Protein AF-A0AA42FLI5-F1 (afdb_monomer)

Radius of gyration: 19.05 Å; Cα contacts (8 Å, |Δi|>4): 86; chains: 1; bounding box: 56×33×41 Å

Solvent-accessible surface area (backbone atoms only — not comparable to full-atom values): 6835 Å² total; per-residue (Å²): 137,48,53,48,72,76,53,35,51,71,54,47,53,55,48,47,60,59,45,50,66,60,40,71,71,46,92,43,70,26,54,35,48,24,36,51,48,36,52,51,32,32,72,69,59,71,41,61,96,83,58,51,70,74,59,49,50,53,50,36,53,52,48,46,52,54,48,24,68,75,42,85,70,56,44,89,60,53,68,70,58,35,38,50,40,18,54,54,35,49,55,51,49,48,66,65,50,49,62,71,62,59,57,52,52,51,53,51,52,51,51,50,51,53,49,52,53,47,58,71,78,75,106

Organism: NCBI:txid3037798

Foldseek 3Di:
DALCVVLPVVLLVVLVVVVLVVLVPDDFQLLSQLLVQLSVCRNVRVDDLPDDLVSLLVSQLVSVVVVCVVVVNDRPDDSVVSSVSSVVNSVVSCVRRPDPVVVVVVVVVVVVVVVVVCVVPPD

pLDDT: mean 88.79, std 9.71, range [52.56, 97.31]

Structure (mmCIF, N/CA/C/O backbone):
data_AF-A0AA42FLI5-F1
#
_entry.id   AF-A0AA42FLI5-F1
#
loop_
_atom_site.group_PDB
_atom_site.id
_atom_site.type_symbol
_atom_site.label_atom_id
_atom_site.label_alt_id
_atom_site.label_comp_id
_atom_site.label_asym_id
_atom_site.label_entity_id
_atom_site.label_seq_id
_atom_site.pdbx_PDB_ins_code
_atom_site.Cartn_x
_atom_site.Cartn_y
_atom_site.Cartn_z
_atom_site.occupancy
_atom_site.B_iso_or_equiv
_atom_site.au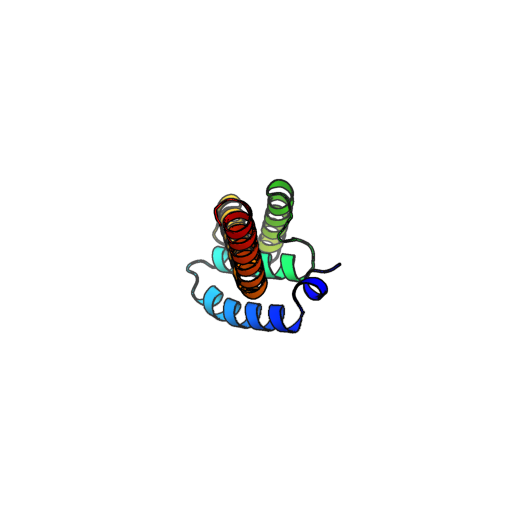th_seq_id
_atom_site.auth_comp_id
_atom_site.auth_asym_id
_atom_site.auth_atom_id
_atom_site.pdbx_PDB_model_num
ATOM 1 N N . MET A 1 1 ? -10.829 15.082 6.943 1.00 69.69 1 MET A N 1
ATOM 2 C CA . MET A 1 1 ? -10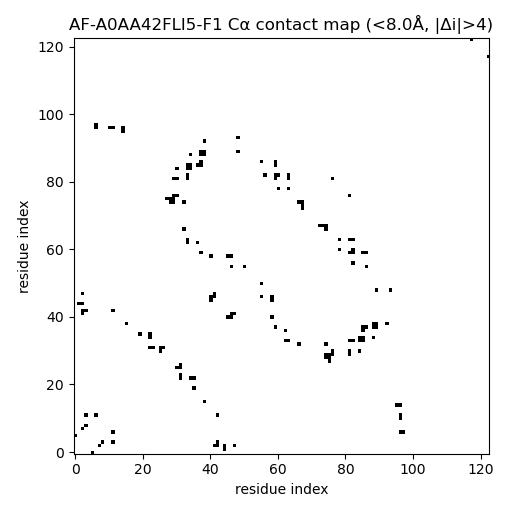.235 14.185 7.949 1.00 69.69 1 MET A CA 1
ATOM 3 C C . MET A 1 1 ? -9.182 13.365 7.261 1.00 69.69 1 MET A C 1
ATOM 5 O O . MET A 1 1 ? -9.504 12.627 6.327 1.00 69.69 1 MET A O 1
ATOM 9 N N . ASN A 1 2 ? -7.959 13.550 7.722 1.00 87.38 2 ASN A N 1
ATOM 10 C CA . ASN A 1 2 ? -6.765 12.947 7.163 1.00 87.38 2 ASN A CA 1
ATOM 11 C C . ASN A 1 2 ? -6.624 11.514 7.691 1.00 87.38 2 ASN A C 1
ATOM 13 O O . ASN A 1 2 ? -7.117 11.172 8.768 1.00 87.38 2 ASN A O 1
ATOM 17 N N . ASN A 1 3 ? -5.946 10.654 6.946 1.00 86.94 3 ASN A N 1
ATOM 18 C CA . ASN A 1 3 ? -5.681 9.269 7.311 1.00 86.94 3 ASN A CA 1
ATOM 19 C C . ASN A 1 3 ? -4.957 9.184 8.663 1.00 86.94 3 ASN A C 1
ATOM 21 O O . ASN A 1 3 ? -5.280 8.331 9.493 1.00 86.94 3 ASN A O 1
ATOM 25 N N . THR A 1 4 ? -4.034 10.108 8.932 1.00 87.75 4 THR A N 1
ATOM 26 C CA . THR A 1 4 ? -3.328 10.204 10.219 1.00 87.75 4 THR A CA 1
ATOM 27 C C . THR A 1 4 ? -4.243 10.535 11.396 1.00 87.75 4 THR A C 1
ATOM 29 O O . THR A 1 4 ? -4.019 10.024 12.495 1.00 87.75 4 THR A O 1
ATOM 32 N N . GLU A 1 5 ? -5.309 11.303 11.170 1.00 86.25 5 GLU A N 1
ATOM 33 C CA . GLU A 1 5 ? -6.334 11.611 12.173 1.00 86.25 5 GLU A CA 1
ATOM 34 C C . GLU A 1 5 ? -7.280 10.422 12.388 1.00 86.25 5 GLU A C 1
ATOM 36 O O . GLU A 1 5 ? -7.606 10.088 13.524 1.00 86.25 5 GLU A O 1
ATOM 41 N N . ILE A 1 6 ? -7.693 9.750 11.306 1.00 86.62 6 ILE A N 1
ATOM 42 C CA . ILE A 1 6 ? -8.643 8.625 11.351 1.00 86.62 6 ILE A CA 1
ATOM 43 C C . ILE A 1 6 ? -8.025 7.402 12.038 1.00 86.62 6 ILE A C 1
ATOM 45 O O . ILE A 1 6 ? -8.656 6.765 12.883 1.00 86.62 6 ILE A O 1
ATOM 49 N N . TYR A 1 7 ? -6.797 7.043 11.659 1.00 87.00 7 TYR A N 1
ATOM 50 C CA . TYR A 1 7 ? -6.168 5.789 12.087 1.00 87.00 7 TYR A CA 1
ATOM 51 C C . TYR A 1 7 ? -5.122 5.970 13.196 1.00 87.00 7 TYR A C 1
ATOM 53 O O . TYR A 1 7 ? -4.714 4.979 13.813 1.00 87.00 7 TYR A O 1
ATOM 61 N N . GLY A 1 8 ? -4.725 7.214 13.475 1.00 89.44 8 GLY A N 1
ATOM 62 C CA . GLY A 1 8 ? -3.731 7.588 14.475 1.00 89.44 8 GLY A CA 1
ATOM 63 C C . GLY A 1 8 ? -2.302 7.552 13.930 1.00 89.44 8 GLY A C 1
ATOM 64 O O . GLY A 1 8 ? -1.790 6.495 13.552 1.00 89.44 8 GLY A O 1
ATOM 65 N N . ILE A 1 9 ? -1.625 8.702 13.957 1.00 90.88 9 ILE A N 1
ATOM 66 C CA . ILE A 1 9 ? -0.263 8.881 13.429 1.00 90.88 9 ILE A CA 1
ATOM 67 C C . ILE A 1 9 ? 0.757 7.889 14.013 1.00 90.88 9 ILE A C 1
ATOM 69 O O . ILE A 1 9 ? 1.521 7.279 13.268 1.00 90.88 9 ILE A O 1
ATOM 73 N N . GLU A 1 10 ? 0.732 7.639 15.325 1.00 90.69 10 GLU A N 1
ATOM 74 C CA . GLU A 1 10 ? 1.647 6.685 15.970 1.00 90.69 10 GLU A CA 1
ATOM 75 C C . GLU A 1 10 ? 1.458 5.260 15.442 1.00 90.69 10 GLU A C 1
ATOM 77 O O . GLU A 1 10 ? 2.423 4.518 15.234 1.00 90.69 10 GLU A O 1
ATOM 82 N N . LYS A 1 11 ? 0.202 4.875 15.193 1.00 90.50 11 LYS A N 1
ATOM 83 C CA . LYS A 1 11 ? -0.138 3.556 14.668 1.00 90.50 11 LYS A CA 1
ATOM 84 C C . LYS A 1 11 ? 0.354 3.401 13.236 1.00 90.50 11 LYS A C 1
ATOM 86 O O . LYS A 1 11 ? 0.941 2.366 12.918 1.00 90.50 11 LYS A O 1
ATOM 91 N N . ILE A 1 12 ? 0.126 4.413 12.400 1.00 92.88 12 ILE A N 1
ATOM 92 C CA . ILE A 1 12 ? 0.595 4.435 11.012 1.00 92.88 12 ILE A CA 1
ATOM 93 C C . ILE A 1 12 ? 2.120 4.344 10.979 1.00 92.88 12 ILE A C 1
ATOM 95 O O . ILE A 1 12 ? 2.648 3.438 10.342 1.00 92.88 12 ILE A O 1
ATOM 99 N N . ASN A 1 13 ? 2.825 5.181 11.744 1.00 92.81 13 ASN A N 1
ATOM 100 C CA . ASN A 1 13 ? 4.289 5.179 11.787 1.00 92.81 13 ASN A CA 1
ATOM 101 C C . ASN A 1 13 ? 4.853 3.828 12.243 1.00 92.81 13 ASN A C 1
ATOM 103 O O . ASN A 1 13 ? 5.789 3.301 11.641 1.00 92.81 13 ASN A O 1
ATOM 107 N N . LYS A 1 14 ? 4.260 3.218 13.277 1.00 93.50 14 LYS A N 1
ATOM 108 C CA . LYS A 1 14 ? 4.660 1.882 13.736 1.00 93.50 14 LYS A CA 1
ATOM 109 C C . LYS A 1 14 ? 4.422 0.816 12.665 1.00 93.50 14 LYS A C 1
ATOM 111 O O . LYS A 1 14 ? 5.285 -0.036 12.459 1.00 93.50 14 LYS A O 1
ATOM 116 N N . ALA A 1 15 ? 3.260 0.841 12.011 1.00 93.44 15 ALA A N 1
ATOM 117 C CA . ALA A 1 15 ? 2.910 -0.112 10.963 1.00 93.44 15 ALA A CA 1
ATOM 118 C C . ALA A 1 15 ? 3.831 0.019 9.746 1.00 93.44 15 ALA A C 1
ATOM 120 O O . ALA A 1 15 ? 4.309 -1.000 9.246 1.00 93.44 15 ALA A O 1
ATOM 121 N N . TYR A 1 16 ? 4.111 1.254 9.328 1.00 95.12 16 TYR A N 1
ATOM 122 C CA . TYR A 1 16 ? 4.972 1.543 8.193 1.00 95.12 16 TYR A CA 1
ATOM 123 C C . TYR A 1 16 ? 6.418 1.133 8.467 1.00 95.12 16 TYR A C 1
ATOM 125 O O . TYR A 1 16 ? 7.002 0.412 7.669 1.00 95.12 16 TYR A O 1
ATOM 133 N N . ARG A 1 17 ? 6.970 1.458 9.646 1.00 93.88 17 ARG A N 1
ATOM 134 C CA . ARG A 1 17 ? 8.334 1.048 10.024 1.00 93.88 17 ARG A CA 1
ATOM 135 C C . ARG A 1 17 ? 8.530 -0.468 9.986 1.00 93.88 17 ARG A C 1
ATOM 137 O O . ARG A 1 17 ? 9.560 -0.938 9.521 1.00 93.88 17 ARG A O 1
ATOM 144 N N . LEU A 1 18 ? 7.553 -1.230 10.480 1.00 92.88 18 LEU A N 1
ATOM 145 C CA . LEU A 1 18 ? 7.591 -2.694 10.394 1.00 92.88 18 LEU A CA 1
ATOM 146 C C . LEU A 1 18 ? 7.494 -3.165 8.943 1.00 92.88 18 LEU A C 1
ATOM 148 O O . LEU A 1 18 ? 8.167 -4.111 8.555 1.00 92.88 18 LEU A O 1
ATOM 152 N N . ARG A 1 19 ? 6.654 -2.505 8.141 1.00 93.88 19 ARG A N 1
ATOM 153 C CA . ARG A 1 19 ? 6.448 -2.881 6.747 1.00 93.88 19 ARG A CA 1
ATOM 154 C C . ARG A 1 19 ? 7.659 -2.563 5.869 1.00 93.88 19 ARG A C 1
ATOM 156 O O . ARG A 1 19 ? 7.939 -3.353 4.982 1.00 93.88 19 ARG A O 1
ATOM 163 N N . LEU A 1 20 ? 8.411 -1.498 6.144 1.00 94.06 20 LEU A N 1
ATOM 164 C CA . LEU A 1 20 ? 9.638 -1.162 5.412 1.00 94.06 20 LEU A CA 1
ATOM 165 C C . LEU A 1 20 ? 10.654 -2.312 5.417 1.00 94.06 20 LEU A C 1
ATOM 167 O O . LEU A 1 20 ? 11.153 -2.673 4.359 1.00 94.06 20 LEU A O 1
ATOM 171 N N . GLN A 1 21 ? 10.864 -2.963 6.565 1.00 92.38 21 GLN A N 1
ATOM 172 C CA . GLN A 1 21 ? 11.758 -4.128 6.674 1.00 92.38 21 GLN A CA 1
ATOM 173 C C . GLN A 1 21 ? 11.300 -5.312 5.808 1.00 92.38 21 GLN A C 1
ATOM 175 O O . GLN A 1 21 ? 12.111 -6.067 5.286 1.00 92.38 21 GLN A O 1
ATOM 180 N N . GLU A 1 22 ? 9.987 -5.490 5.656 1.00 93.38 22 GLU A N 1
ATOM 181 C CA . GLU A 1 22 ? 9.422 -6.542 4.807 1.00 93.38 22 GLU A CA 1
ATOM 182 C C . GLU A 1 22 ? 9.426 -6.159 3.324 1.00 93.38 22 GLU A C 1
ATOM 184 O O . GLU A 1 22 ? 9.438 -7.036 2.471 1.00 93.38 22 GLU A O 1
ATOM 189 N N . ILE A 1 23 ? 9.373 -4.865 3.002 1.00 94.00 23 ILE A N 1
ATOM 190 C CA . ILE A 1 23 ? 9.495 -4.388 1.624 1.00 94.00 23 ILE A CA 1
ATOM 191 C C . ILE A 1 23 ? 10.938 -4.568 1.147 1.00 94.00 23 ILE A C 1
ATOM 193 O O . ILE A 1 23 ? 11.151 -4.961 0.008 1.00 94.00 23 ILE A O 1
ATOM 197 N N . GLU A 1 24 ? 11.940 -4.351 2.000 1.00 91.12 24 GLU A N 1
ATOM 198 C CA . GLU A 1 24 ? 13.352 -4.554 1.639 1.00 91.12 24 GLU A CA 1
ATOM 199 C C . GLU A 1 24 ? 13.648 -5.968 1.108 1.00 91.12 24 GLU A C 1
ATOM 201 O O . GLU A 1 24 ? 14.522 -6.124 0.256 1.00 91.12 24 GLU A O 1
ATOM 206 N N . SER A 1 25 ? 12.889 -6.984 1.538 1.00 90.31 25 SER A N 1
ATOM 207 C CA . SER A 1 25 ? 13.039 -8.366 1.066 1.00 90.31 25 SER A CA 1
ATOM 208 C C . SER A 1 25 ? 12.287 -8.697 -0.232 1.00 90.31 25 SER A C 1
ATOM 210 O O . SER A 1 25 ? 12.429 -9.815 -0.731 1.00 90.31 25 SER A O 1
ATOM 212 N N . CYS A 1 26 ? 11.522 -7.762 -0.809 1.00 91.44 26 CYS A N 1
ATOM 213 C CA . CYS A 1 26 ? 10.861 -7.946 -2.106 1.00 91.44 26 CYS A CA 1
ATOM 214 C C . CYS A 1 26 ? 11.873 -8.127 -3.249 1.00 91.44 26 CYS A C 1
ATOM 216 O O . CYS A 1 26 ? 12.993 -7.608 -3.204 1.00 91.44 26 CYS A O 1
ATOM 218 N N . HIS A 1 27 ? 11.457 -8.848 -4.294 1.00 84.06 27 HIS A N 1
ATOM 219 C CA . HIS A 1 27 ? 12.362 -9.366 -5.320 1.00 84.06 27 HIS A CA 1
ATOM 220 C C . HIS A 1 27 ? 12.913 -8.284 -6.252 1.00 84.06 27 HIS A C 1
ATOM 222 O O . HIS A 1 27 ? 14.109 -8.290 -6.547 1.00 84.06 27 HIS A O 1
ATOM 228 N N . THR A 1 28 ? 12.072 -7.352 -6.708 1.00 90.44 28 THR A N 1
ATOM 229 C CA . THR A 1 28 ? 12.468 -6.324 -7.684 1.00 90.44 28 THR A CA 1
ATOM 230 C C . THR A 1 28 ? 12.483 -4.925 -7.071 1.00 90.44 28 THR A C 1
ATOM 232 O O . THR A 1 28 ? 11.753 -4.623 -6.125 1.00 90.44 28 THR A O 1
ATOM 235 N N . SER A 1 29 ? 13.329 -4.041 -7.610 1.00 90.75 29 SER A N 1
ATOM 236 C CA . SER A 1 29 ? 13.347 -2.615 -7.250 1.00 90.75 29 SER A CA 1
ATOM 237 C C . SER A 1 29 ? 11.994 -1.953 -7.510 1.00 90.75 29 SER A C 1
ATOM 239 O O . SER A 1 29 ? 11.508 -1.221 -6.651 1.00 90.75 29 SER A O 1
ATOM 241 N N . GLY A 1 30 ? 11.363 -2.267 -8.641 1.00 93.19 30 GLY A N 1
ATOM 242 C CA . GLY A 1 30 ? 10.036 -1.775 -8.996 1.00 93.19 30 GLY A CA 1
ATOM 243 C C . GLY A 1 30 ? 8.948 -2.216 -8.021 1.00 93.19 30 GLY A C 1
ATOM 244 O O . GLY A 1 30 ? 8.137 -1.392 -7.599 1.00 93.19 30 GLY A O 1
ATOM 245 N N . GLU A 1 31 ? 8.960 -3.481 -7.583 1.00 95.44 31 GLU A N 1
ATOM 246 C CA . GLU A 1 31 ? 8.036 -3.951 -6.544 1.00 95.44 31 GLU A CA 1
ATOM 247 C C . GLU A 1 31 ? 8.245 -3.152 -5.252 1.00 95.44 31 GLU A C 1
ATOM 249 O O . GLU A 1 31 ? 7.288 -2.623 -4.688 1.00 95.44 31 GLU A O 1
ATOM 254 N N . ARG A 1 32 ? 9.494 -2.983 -4.804 1.00 95.38 32 ARG A N 1
ATOM 255 C CA . ARG A 1 32 ? 9.788 -2.181 -3.606 1.00 95.38 32 ARG A CA 1
ATOM 256 C C . ARG A 1 32 ? 9.267 -0.755 -3.729 1.00 95.38 32 ARG A C 1
ATOM 258 O O . ARG A 1 32 ? 8.620 -0.258 -2.808 1.00 95.38 32 ARG A O 1
ATOM 265 N N . MET A 1 33 ? 9.508 -0.129 -4.876 1.00 95.44 33 MET A N 1
ATOM 266 C CA . MET A 1 33 ? 9.095 1.242 -5.147 1.00 95.44 33 MET A CA 1
ATOM 267 C C . MET A 1 33 ? 7.573 1.388 -5.131 1.00 95.44 33 MET A C 1
ATOM 269 O O . MET A 1 33 ? 7.054 2.248 -4.425 1.00 95.44 33 MET A O 1
ATOM 273 N N . SER A 1 34 ? 6.847 0.511 -5.827 1.00 96.56 34 SER A N 1
ATOM 274 C CA . SER A 1 34 ? 5.378 0.536 -5.861 1.00 96.56 34 SER A CA 1
ATOM 275 C C . SER A 1 34 ? 4.754 0.437 -4.465 1.00 96.56 34 SER A C 1
ATOM 277 O O . SER A 1 34 ? 3.850 1.205 -4.124 1.00 96.56 34 SER A O 1
ATOM 279 N N . ARG A 1 35 ? 5.300 -0.433 -3.606 1.00 97.25 35 ARG A N 1
ATOM 280 C CA . ARG A 1 35 ? 4.848 -0.603 -2.222 1.00 97.25 35 ARG A CA 1
ATOM 281 C C . ARG A 1 35 ? 5.159 0.627 -1.366 1.00 97.25 35 ARG A C 1
ATOM 283 O O . ARG A 1 35 ? 4.303 1.080 -0.609 1.00 97.25 35 ARG A O 1
ATOM 290 N N . ILE A 1 36 ? 6.356 1.203 -1.495 1.00 96.31 36 ILE A N 1
ATOM 291 C CA . ILE A 1 36 ? 6.725 2.448 -0.798 1.00 96.31 36 ILE A CA 1
ATOM 292 C C . ILE A 1 36 ? 5.814 3.599 -1.237 1.00 96.31 36 ILE A C 1
ATOM 294 O O . ILE A 1 36 ? 5.301 4.339 -0.397 1.00 96.31 36 ILE A O 1
ATOM 298 N N . MET A 1 37 ? 5.549 3.720 -2.538 1.00 96.50 37 MET A N 1
ATOM 299 C CA . MET A 1 37 ? 4.674 4.757 -3.077 1.00 96.50 37 MET A CA 1
ATOM 300 C C . MET A 1 37 ? 3.230 4.616 -2.596 1.00 96.50 37 MET A C 1
ATOM 302 O O . MET A 1 37 ? 2.598 5.634 -2.321 1.00 96.50 37 MET A O 1
ATOM 306 N N . ALA A 1 38 ? 2.722 3.395 -2.407 1.00 97.31 38 ALA A N 1
ATOM 307 C CA . ALA A 1 38 ? 1.408 3.177 -1.802 1.00 97.31 38 ALA A CA 1
ATOM 308 C C . ALA A 1 38 ? 1.339 3.702 -0.359 1.00 97.31 38 ALA A C 1
ATOM 310 O O . ALA A 1 38 ? 0.380 4.383 0.013 1.00 97.31 38 ALA A O 1
ATOM 311 N N . TRP A 1 39 ? 2.377 3.457 0.449 1.00 97.00 39 TRP A N 1
ATOM 312 C CA . TRP A 1 39 ? 2.466 4.012 1.804 1.00 97.00 39 TRP A CA 1
ATOM 313 C C . TRP A 1 39 ? 2.584 5.533 1.806 1.00 97.00 39 TRP A C 1
ATOM 315 O O . TRP A 1 39 ? 1.882 6.188 2.576 1.00 97.00 39 TRP A O 1
ATOM 325 N N . ASN A 1 40 ? 3.414 6.101 0.933 1.00 95.62 40 ASN A N 1
ATOM 326 C CA . ASN A 1 40 ? 3.558 7.550 0.809 1.00 95.62 40 ASN A CA 1
ATOM 327 C C . ASN A 1 40 ? 2.239 8.206 0.383 1.00 95.62 40 ASN A C 1
ATOM 329 O O . ASN A 1 40 ? 1.829 9.197 0.980 1.00 95.62 40 ASN A O 1
ATOM 333 N N . ALA A 1 41 ? 1.540 7.630 -0.598 1.00 96.06 41 ALA A N 1
ATOM 334 C CA . ALA A 1 41 ? 0.242 8.122 -1.047 1.00 96.06 41 ALA A CA 1
ATOM 335 C C . ALA A 1 41 ? -0.807 8.068 0.075 1.00 96.06 41 ALA 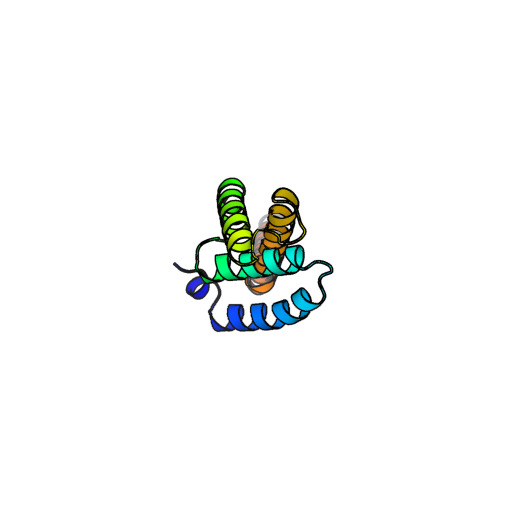A C 1
ATOM 337 O O . ALA A 1 41 ? -1.575 9.011 0.247 1.00 96.06 41 ALA A O 1
ATOM 338 N N . PHE A 1 42 ? -0.814 7.006 0.884 1.00 95.94 42 PHE A N 1
ATOM 339 C CA . PHE A 1 42 ? -1.705 6.907 2.039 1.00 95.94 42 PHE A CA 1
ATOM 340 C C . PHE A 1 42 ? -1.354 7.914 3.148 1.00 95.94 42 PHE A C 1
ATOM 342 O O . PHE A 1 42 ? -2.244 8.568 3.687 1.00 95.94 42 PHE A O 1
ATOM 349 N N . ILE A 1 43 ? -0.074 8.069 3.495 1.00 94.06 43 ILE A N 1
ATOM 350 C CA . ILE A 1 43 ? 0.376 9.001 4.546 1.00 94.06 43 ILE A CA 1
ATOM 351 C C . ILE A 1 43 ? 0.108 10.458 4.151 1.00 94.06 43 ILE A C 1
ATOM 353 O O . ILE A 1 43 ? -0.269 11.255 5.005 1.00 94.06 43 ILE A O 1
ATOM 357 N N . ASN A 1 44 ? 0.253 10.779 2.865 1.00 94.75 44 ASN A N 1
ATOM 358 C CA . ASN A 1 44 ? 0.022 12.112 2.308 1.00 94.75 44 ASN A CA 1
ATOM 359 C C . ASN A 1 44 ? -1.442 12.359 1.905 1.00 94.75 44 ASN A C 1
ATOM 361 O O . ASN A 1 44 ? -1.712 13.288 1.148 1.00 94.75 44 ASN A O 1
ATOM 365 N N . ASP A 1 45 ? -2.377 11.519 2.360 1.00 93.62 45 ASP A N 1
ATOM 366 C CA . ASP A 1 45 ? -3.818 11.660 2.110 1.00 93.62 45 ASP A CA 1
ATOM 367 C C . ASP A 1 45 ? -4.227 11.645 0.620 1.00 93.62 45 ASP A C 1
ATOM 369 O O . ASP A 1 45 ? -5.320 12.081 0.266 1.00 93.62 45 ASP A O 1
ATOM 373 N N . GLN A 1 46 ? -3.372 11.115 -0.261 1.00 93.94 46 GLN A N 1
ATOM 374 C CA . GLN A 1 46 ? -3.632 10.993 -1.701 1.00 93.94 46 GLN A CA 1
ATOM 375 C C . GLN A 1 46 ? -4.484 9.765 -2.038 1.00 93.94 46 GLN A C 1
ATOM 377 O O . GLN A 1 46 ? -5.176 9.766 -3.051 1.00 93.94 46 GLN A O 1
ATOM 382 N N . VAL A 1 47 ? -4.424 8.725 -1.201 1.00 93.56 47 VAL A N 1
ATOM 383 C CA . VAL A 1 47 ? -5.289 7.540 -1.280 1.00 93.56 47 VAL A CA 1
ATOM 384 C C . VAL A 1 47 ? -5.958 7.313 0.066 1.00 93.56 47 VAL A C 1
ATOM 386 O O . VAL A 1 47 ? -5.301 7.300 1.112 1.00 93.56 47 VAL A O 1
ATOM 389 N N . ARG A 1 48 ? -7.265 7.071 0.039 1.00 90.69 48 ARG A N 1
ATOM 390 C CA . ARG A 1 48 ? -8.058 6.621 1.186 1.00 90.69 48 ARG A CA 1
ATOM 391 C C . ARG A 1 48 ? -8.438 5.156 1.001 1.00 90.69 48 ARG A C 1
ATOM 393 O O . ARG A 1 48 ? -8.483 4.633 -0.106 1.00 90.69 48 ARG A O 1
ATOM 400 N N . LEU A 1 49 ? -8.689 4.460 2.106 1.00 87.69 49 LEU A N 1
ATOM 401 C CA . LEU A 1 49 ? -8.994 3.021 2.069 1.00 87.69 49 LEU A CA 1
ATOM 402 C C . LEU A 1 49 ? -10.431 2.708 1.624 1.00 87.69 49 LEU A C 1
ATOM 404 O O . LEU A 1 49 ? -10.756 1.545 1.398 1.00 87.69 49 LEU A O 1
ATOM 408 N N . ASP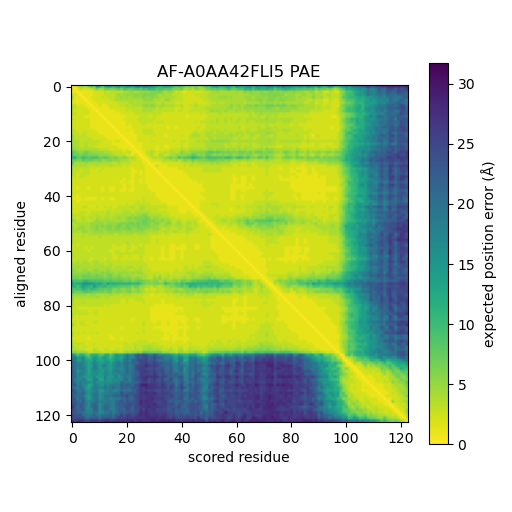 A 1 50 ? -11.280 3.729 1.547 1.00 85.50 50 ASP A N 1
ATOM 409 C CA . ASP A 1 50 ? -12.652 3.709 1.041 1.00 85.50 50 ASP A CA 1
ATOM 410 C C . ASP A 1 50 ? -12.775 4.313 -0.369 1.00 85.50 50 ASP A C 1
ATOM 412 O O . ASP A 1 50 ? -13.886 4.436 -0.889 1.00 85.50 50 ASP A O 1
ATOM 416 N N . ASP A 1 51 ? -11.650 4.668 -0.997 1.00 87.00 51 ASP A N 1
ATOM 417 C CA . ASP A 1 51 ? -11.626 5.170 -2.366 1.00 87.00 51 ASP A CA 1
ATOM 418 C C . ASP A 1 51 ? -12.065 4.098 -3.373 1.00 87.00 51 ASP A C 1
ATOM 420 O O . ASP A 1 51 ? -11.885 2.892 -3.191 1.00 87.00 51 ASP A O 1
ATOM 424 N N . THR A 1 52 ? -12.632 4.555 -4.489 1.00 89.75 52 THR A N 1
ATOM 425 C CA . THR A 1 52 ? -12.966 3.671 -5.608 1.00 89.75 52 THR A CA 1
ATOM 426 C C . THR A 1 52 ? -11.700 3.147 -6.278 1.00 89.75 52 THR A C 1
ATOM 428 O O . THR A 1 52 ? -10.737 3.894 -6.444 1.00 89.75 52 THR A O 1
ATOM 431 N N . ASN A 1 53 ? -11.746 1.924 -6.813 1.00 89.06 53 ASN A N 1
ATOM 432 C CA . ASN A 1 53 ? -10.630 1.385 -7.596 1.00 89.06 53 ASN A CA 1
ATOM 433 C C . ASN A 1 53 ? -10.202 2.349 -8.716 1.00 89.06 53 ASN A C 1
ATOM 435 O O . ASN A 1 53 ? -9.017 2.546 -8.928 1.00 89.06 53 ASN A O 1
ATOM 439 N N . SER A 1 54 ? -11.145 3.029 -9.377 1.00 91.88 54 SER A N 1
ATOM 440 C CA . SER A 1 54 ? -10.824 3.998 -10.431 1.00 91.88 54 SER A CA 1
ATOM 441 C C . SER A 1 54 ? -10.054 5.234 -9.958 1.00 91.88 54 SER A C 1
ATOM 443 O O . SER A 1 54 ? -9.309 5.812 -10.744 1.00 91.88 54 SER A O 1
ATOM 445 N N . SER A 1 55 ? -10.243 5.695 -8.716 1.00 91.44 55 SER A N 1
ATOM 446 C CA . SER A 1 55 ? -9.451 6.817 -8.194 1.00 91.44 55 SER A CA 1
ATOM 447 C C . SER A 1 55 ? -8.083 6.340 -7.728 1.00 91.44 55 SER A C 1
ATOM 449 O O . SER A 1 55 ? -7.088 6.981 -8.049 1.00 91.44 55 SER A O 1
ATOM 451 N N . THR A 1 56 ? -8.016 5.191 -7.052 1.00 91.56 56 THR A N 1
ATOM 452 C CA . THR A 1 56 ? -6.747 4.584 -6.633 1.00 91.56 56 THR A CA 1
ATOM 453 C C . THR A 1 56 ? -5.856 4.253 -7.830 1.00 91.56 56 THR A C 1
ATOM 455 O O . THR A 1 56 ? -4.664 4.528 -7.778 1.00 91.56 56 THR A O 1
ATOM 458 N N . ASP A 1 57 ? -6.429 3.754 -8.925 1.00 94.75 57 ASP A N 1
ATOM 459 C CA . ASP A 1 57 ? -5.726 3.443 -10.175 1.00 94.75 57 ASP A CA 1
ATOM 460 C C . ASP A 1 57 ? -5.067 4.683 -10.800 1.00 94.75 57 ASP A C 1
ATOM 462 O O . ASP A 1 57 ? -3.883 4.669 -11.140 1.00 94.75 57 ASP A O 1
ATOM 466 N N . LYS A 1 58 ? -5.785 5.814 -10.835 1.00 95.50 58 LYS A N 1
ATOM 467 C CA . LYS A 1 58 ? -5.226 7.099 -11.287 1.00 95.50 58 LYS A CA 1
ATOM 468 C C . LYS A 1 58 ? -4.058 7.551 -10.419 1.00 95.50 58 LYS A C 1
ATOM 470 O O . LYS A 1 58 ? -3.054 8.018 -10.949 1.00 95.50 58 LYS A O 1
ATOM 475 N N . ILE A 1 59 ? -4.172 7.419 -9.096 1.00 96.69 59 ILE A N 1
ATOM 476 C CA . ILE A 1 59 ? -3.068 7.768 -8.196 1.00 96.69 59 ILE A CA 1
ATOM 477 C C . ILE A 1 59 ? -1.891 6.810 -8.390 1.00 96.69 59 ILE A C 1
ATOM 479 O O . ILE A 1 59 ? -0.756 7.269 -8.444 1.00 96.69 59 ILE A O 1
ATOM 483 N N . ALA A 1 60 ? -2.137 5.511 -8.553 1.00 95.69 60 ALA A N 1
ATOM 484 C CA . ALA A 1 60 ? -1.092 4.528 -8.820 1.00 95.69 60 ALA A CA 1
ATOM 485 C C . ALA A 1 60 ? -0.349 4.834 -10.132 1.00 95.69 60 ALA A C 1
ATOM 487 O O . ALA A 1 60 ? 0.878 4.801 -10.150 1.00 95.69 60 ALA A O 1
ATOM 488 N N . SER A 1 61 ? -1.071 5.235 -11.181 1.00 96.31 61 SER A N 1
ATOM 489 C CA . SER A 1 61 ? -0.494 5.667 -12.464 1.00 96.31 61 SER A CA 1
ATOM 490 C C . SER A 1 61 ? 0.361 6.935 -12.307 1.00 96.31 61 SER A C 1
ATOM 492 O O . SER A 1 61 ? 1.487 7.007 -12.794 1.00 96.31 61 SER A O 1
ATOM 494 N N . LEU A 1 62 ? -0.114 7.929 -11.544 1.00 96.50 62 LEU A N 1
ATOM 495 C CA . LEU A 1 62 ? 0.682 9.123 -11.221 1.00 96.50 62 LEU A CA 1
ATOM 496 C C . LEU A 1 62 ? 1.950 8.760 -10.435 1.00 96.50 62 LEU A C 1
ATOM 498 O O . LEU A 1 62 ? 3.029 9.264 -10.734 1.00 96.50 62 LEU A O 1
ATOM 502 N N . LYS A 1 63 ? 1.844 7.845 -9.466 1.00 96.31 63 LYS A N 1
ATOM 503 C CA . LYS A 1 63 ? 2.991 7.356 -8.692 1.00 96.31 63 LYS A CA 1
ATOM 504 C C . LYS A 1 63 ? 3.970 6.536 -9.513 1.00 96.31 63 LYS A C 1
ATOM 506 O O . LYS A 1 63 ? 5.163 6.574 -9.217 1.00 96.31 63 LYS A O 1
ATOM 511 N N . TYR A 1 64 ? 3.500 5.827 -10.529 1.00 96.06 64 TYR A N 1
ATOM 512 C CA . TYR A 1 64 ? 4.370 5.169 -11.490 1.00 96.06 64 TYR A CA 1
ATOM 513 C C . TYR A 1 64 ? 5.212 6.206 -12.240 1.00 96.06 64 TYR A C 1
ATOM 515 O O . TYR A 1 64 ? 6.436 6.101 -12.234 1.00 96.06 64 TYR A O 1
ATOM 523 N N . MET A 1 65 ? 4.589 7.262 -12.772 1.00 94.69 65 MET A N 1
ATOM 524 C CA . MET A 1 65 ? 5.307 8.346 -13.454 1.00 94.69 65 MET A CA 1
ATOM 525 C C . MET A 1 65 ? 6.315 9.048 -12.534 1.00 94.69 65 MET A C 1
ATOM 527 O O . MET A 1 65 ? 7.475 9.189 -12.909 1.00 94.69 65 MET A O 1
ATOM 531 N N . GLU A 1 66 ? 5.922 9.388 -11.299 1.00 94.25 66 GLU A N 1
ATOM 532 C CA . GLU A 1 66 ? 6.847 9.938 -10.292 1.00 94.25 66 GLU A CA 1
ATOM 533 C C . GLU A 1 66 ? 8.029 8.987 -10.024 1.00 94.25 66 GLU A C 1
ATOM 535 O O . GLU A 1 66 ? 9.168 9.417 -9.860 1.00 94.25 66 GLU A O 1
ATOM 540 N N . SER A 1 67 ? 7.778 7.677 -9.984 1.00 93.19 67 SER A N 1
ATOM 541 C CA . SER A 1 67 ? 8.825 6.677 -9.751 1.00 93.19 67 SER A CA 1
ATOM 542 C C . SER A 1 67 ? 9.789 6.576 -10.929 1.00 93.19 67 SER A C 1
ATOM 544 O O . SER A 1 67 ? 10.991 6.464 -10.716 1.00 93.19 67 SER A O 1
ATOM 546 N N . ILE A 1 68 ? 9.283 6.634 -12.158 1.00 93.62 68 ILE A N 1
ATOM 547 C CA . ILE A 1 68 ? 10.092 6.641 -13.378 1.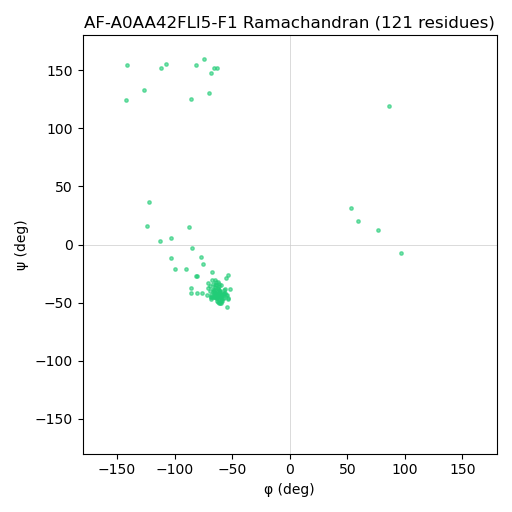00 93.62 68 ILE A CA 1
ATOM 548 C C . ILE A 1 68 ? 10.986 7.887 -13.415 1.00 93.62 68 ILE A C 1
ATOM 550 O O . ILE A 1 68 ? 12.184 7.766 -13.662 1.00 93.62 68 ILE A O 1
ATOM 554 N N . GLU A 1 69 ? 10.442 9.063 -13.091 1.00 92.19 69 GLU A N 1
ATOM 555 C CA . GLU A 1 69 ? 11.206 10.317 -13.015 1.00 92.19 69 GLU A CA 1
ATOM 556 C C . GLU A 1 69 ? 12.316 10.270 -11.956 1.00 92.19 69 GLU A C 1
ATOM 558 O O . GLU A 1 69 ? 13.416 10.764 -12.189 1.00 92.19 69 GLU A O 1
ATOM 563 N N . LEU A 1 70 ? 12.055 9.646 -10.803 1.00 90.06 70 LEU A N 1
ATOM 564 C CA . LEU A 1 70 ? 13.032 9.512 -9.717 1.00 90.06 70 LEU A CA 1
ATOM 565 C C . LEU A 1 70 ? 14.128 8.464 -9.980 1.00 90.06 70 LEU A C 1
ATOM 567 O O . LEU A 1 70 ? 15.128 8.462 -9.265 1.00 90.06 70 LEU A O 1
ATOM 571 N N . ASN A 1 71 ? 13.939 7.561 -10.947 1.00 89.06 71 ASN A N 1
ATOM 572 C CA . ASN A 1 7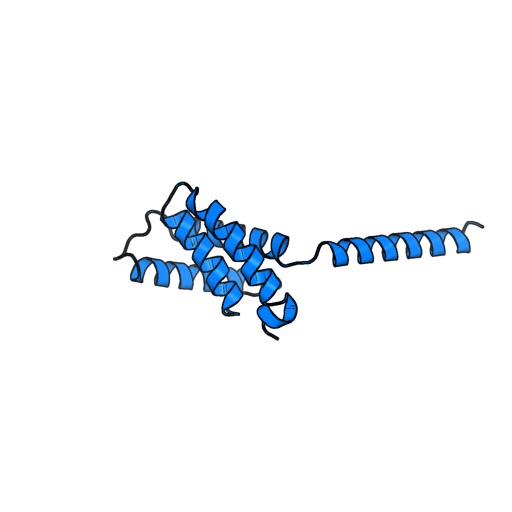1 ? 14.847 6.441 -11.231 1.00 89.06 71 ASN A CA 1
ATOM 573 C C . ASN A 1 71 ? 15.357 6.469 -12.683 1.00 89.06 71 ASN A C 1
ATOM 575 O O . ASN A 1 71 ? 15.504 5.425 -13.314 1.00 89.06 71 ASN A O 1
ATOM 579 N N . ASP A 1 72 ? 15.602 7.665 -13.226 1.00 86.19 72 ASP A N 1
ATOM 580 C CA . ASP A 1 72 ? 16.204 7.879 -14.552 1.00 86.19 72 ASP A CA 1
ATOM 581 C C . ASP A 1 72 ? 15.499 7.138 -15.706 1.00 86.19 72 ASP A C 1
ATOM 583 O O . ASP A 1 72 ? 16.117 6.759 -16.703 1.00 86.19 72 ASP A O 1
ATOM 587 N N . GLY A 1 73 ? 14.182 6.950 -15.5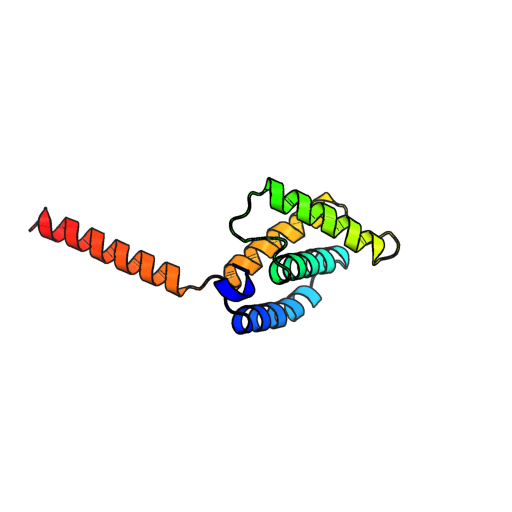99 1.00 83.19 73 GLY A N 1
ATOM 588 C CA . GLY A 1 73 ? 13.369 6.365 -16.659 1.00 83.19 73 GLY A CA 1
ATOM 589 C C . GLY A 1 73 ? 13.081 4.867 -16.526 1.00 83.19 73 GLY A C 1
ATOM 590 O O . GLY A 1 73 ? 12.279 4.362 -17.311 1.00 83.19 73 GLY A O 1
ATOM 591 N N . ASP A 1 74 ? 13.683 4.152 -15.567 1.00 86.19 74 ASP A N 1
ATOM 592 C CA . ASP A 1 74 ? 13.485 2.704 -15.429 1.00 86.19 74 ASP A CA 1
ATOM 593 C C . ASP A 1 74 ? 13.426 2.238 -13.967 1.00 86.19 74 ASP A C 1
ATOM 595 O O . ASP A 1 74 ? 14.342 2.436 -13.171 1.00 86.19 74 ASP A O 1
ATOM 599 N N . ILE A 1 75 ? 12.336 1.551 -13.622 1.00 89.75 75 ILE A N 1
ATOM 600 C CA . ILE A 1 75 ? 12.147 0.898 -12.319 1.00 89.75 75 ILE A CA 1
ATOM 601 C C . ILE A 1 75 ? 12.116 -0.635 -12.423 1.00 89.75 75 ILE A C 1
ATOM 603 O O . ILE A 1 75 ? 11.933 -1.317 -11.412 1.00 89.75 75 ILE A O 1
ATOM 607 N N . GLY A 1 76 ? 12.316 -1.192 -13.620 1.00 90.69 76 GLY A N 1
ATOM 608 C CA . GLY A 1 76 ? 12.422 -2.628 -13.878 1.00 90.69 76 GLY A CA 1
ATOM 609 C C . GLY A 1 76 ? 11.097 -3.394 -13.871 1.00 90.69 76 GLY A C 1
ATOM 610 O O . GLY A 1 76 ? 11.123 -4.622 -13.822 1.00 90.69 76 GLY A O 1
ATOM 611 N N . ILE A 1 77 ? 9.955 -2.697 -13.884 1.00 94.38 77 ILE A N 1
ATOM 612 C CA . ILE A 1 77 ? 8.608 -3.275 -14.023 1.00 94.38 77 ILE A CA 1
ATOM 613 C C . ILE A 1 77 ? 7.732 -2.378 -14.900 1.00 94.38 77 ILE A C 1
ATOM 615 O O . ILE A 1 77 ? 7.950 -1.169 -14.976 1.00 94.38 77 ILE A O 1
ATOM 619 N N . SER A 1 78 ? 6.723 -2.968 -15.531 1.00 95.19 78 SER A N 1
ATOM 620 C CA . SER A 1 78 ? 5.725 -2.242 -16.319 1.00 95.19 78 SER A CA 1
ATOM 621 C C . SER A 1 78 ? 4.720 -1.484 -15.438 1.00 95.19 78 SER A C 1
ATOM 623 O O . SER A 1 78 ? 4.512 -1.822 -14.271 1.00 95.19 78 SER A O 1
ATOM 625 N N . GLU A 1 79 ? 4.044 -0.484 -16.008 1.00 95.00 79 GLU A N 1
ATOM 626 C CA . GLU A 1 79 ? 2.980 0.263 -15.320 1.00 95.00 79 GLU A CA 1
ATOM 627 C C . GLU A 1 79 ? 1.876 -0.652 -14.745 1.00 95.00 79 GLU A C 1
ATOM 629 O O . GLU A 1 79 ? 1.561 -0.511 -13.562 1.00 95.00 79 GLU A O 1
ATOM 634 N N . PRO A 1 80 ? 1.335 -1.652 -15.476 1.00 96.62 80 PRO A N 1
ATOM 635 C CA . PRO A 1 80 ? 0.338 -2.556 -14.903 1.00 96.62 80 PRO A CA 1
ATOM 636 C C . PRO A 1 80 ? 0.866 -3.377 -13.719 1.00 96.62 80 PRO A C 1
ATOM 638 O O . PRO A 1 80 ? 0.141 -3.600 -12.750 1.00 96.62 80 PRO A O 1
ATOM 641 N N . GLU A 1 81 ? 2.125 -3.823 -13.760 1.00 96.62 81 GLU A N 1
ATOM 642 C CA . GLU A 1 81 ? 2.750 -4.531 -12.633 1.00 96.62 81 GLU A CA 1
ATOM 643 C C . GLU A 1 81 ? 2.907 -3.613 -11.421 1.00 96.62 81 GLU A C 1
ATOM 645 O O . GLU A 1 81 ? 2.607 -4.019 -10.297 1.00 96.62 81 GLU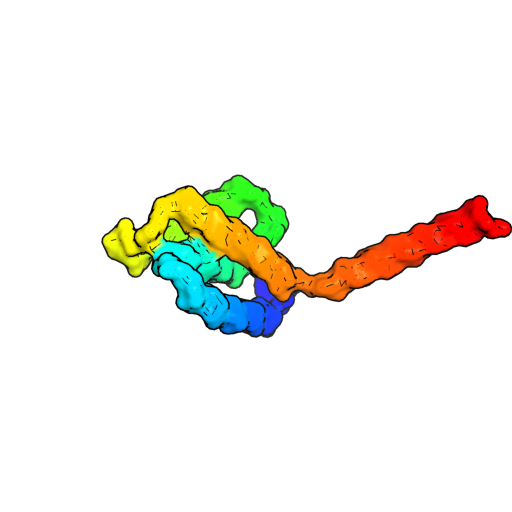 A O 1
ATOM 650 N N . PHE A 1 82 ? 3.314 -2.362 -11.646 1.00 96.94 82 PHE A N 1
ATOM 651 C CA . PHE A 1 82 ? 3.408 -1.357 -10.593 1.00 96.94 82 PHE A CA 1
ATOM 652 C C . PHE A 1 82 ? 2.050 -1.116 -9.935 1.00 96.94 82 PHE A C 1
ATOM 654 O O . PHE A 1 82 ? 1.948 -1.152 -8.709 1.00 96.94 82 PHE A O 1
ATOM 661 N N . ILE A 1 83 ? 1.004 -0.908 -10.739 1.00 96.19 83 ILE A N 1
ATOM 662 C CA . ILE A 1 83 ? -0.361 -0.683 -10.259 1.00 96.19 83 ILE A CA 1
ATOM 663 C C . ILE A 1 83 ? -0.844 -1.888 -9.443 1.00 96.19 83 ILE A C 1
ATOM 665 O O . ILE A 1 83 ? -1.383 -1.708 -8.351 1.00 96.19 83 ILE A O 1
ATOM 669 N N . ASN A 1 84 ? -0.587 -3.115 -9.905 1.00 96.62 84 ASN A N 1
ATOM 670 C CA . ASN A 1 84 ? -0.946 -4.327 -9.165 1.00 96.62 84 ASN A CA 1
ATOM 671 C C . ASN A 1 84 ? -0.273 -4.383 -7.785 1.00 96.62 84 ASN A C 1
ATOM 673 O O . ASN A 1 84 ? -0.955 -4.556 -6.774 1.00 96.62 84 ASN A O 1
ATOM 677 N N . TYR A 1 85 ? 1.044 -4.173 -7.711 1.00 97.25 85 TYR A N 1
ATOM 678 C CA . TYR A 1 85 ? 1.751 -4.156 -6.427 1.00 97.25 85 TYR A CA 1
ATOM 679 C C . TYR A 1 85 ? 1.312 -3.002 -5.519 1.00 97.25 85 TYR A C 1
ATOM 681 O O . TYR A 1 85 ? 1.236 -3.170 -4.298 1.00 97.25 85 TYR A O 1
ATOM 689 N N . PHE A 1 86 ?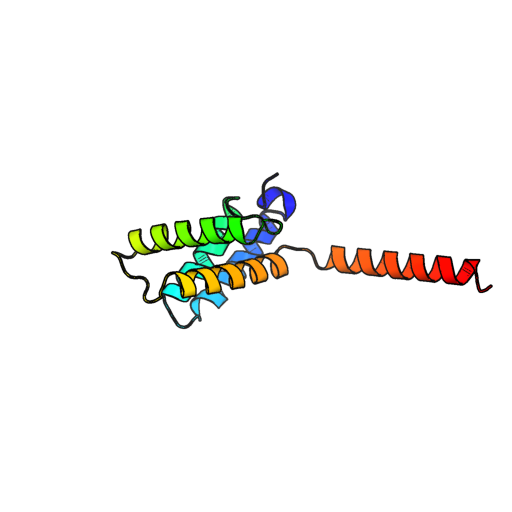 0.983 -1.847 -6.101 1.00 97.25 86 PHE A N 1
ATOM 690 C CA . PHE A 1 86 ? 0.426 -0.707 -5.383 1.00 97.25 86 PHE A CA 1
ATOM 691 C C . PHE A 1 86 ? -0.919 -1.074 -4.739 1.00 97.25 86 PHE A C 1
ATOM 693 O O . PHE A 1 86 ? -1.094 -0.890 -3.533 1.00 97.25 86 PHE A O 1
ATOM 700 N N . PHE A 1 87 ? -1.850 -1.660 -5.502 1.00 95.00 87 PHE A N 1
ATOM 701 C CA . PHE A 1 87 ? -3.142 -2.126 -4.988 1.00 95.00 87 PHE A CA 1
ATOM 702 C C . PHE A 1 87 ? -2.987 -3.195 -3.906 1.00 95.00 87 PHE A C 1
ATOM 704 O O . PHE A 1 87 ? -3.621 -3.100 -2.848 1.00 95.00 87 PHE A O 1
ATOM 711 N N . ASP A 1 88 ? -2.107 -4.171 -4.113 1.00 95.12 88 ASP A N 1
ATOM 712 C CA . ASP A 1 88 ? -1.801 -5.186 -3.105 1.00 95.12 88 ASP A CA 1
ATOM 713 C C . ASP A 1 88 ? -1.329 -4.545 -1.796 1.00 95.12 88 ASP A C 1
ATOM 715 O O . ASP A 1 88 ? -1.759 -4.933 -0.702 1.00 95.12 88 ASP A O 1
ATOM 719 N N . GLU A 1 89 ? -0.484 -3.519 -1.883 1.00 96.50 89 GLU A N 1
ATOM 720 C CA . GLU A 1 89 ? -0.002 -2.807 -0.709 1.00 96.50 89 GLU A CA 1
ATOM 721 C C . GLU A 1 89 ? -1.107 -1.988 -0.026 1.00 96.50 89 GLU A C 1
ATOM 723 O O . GLU A 1 89 ? -1.167 -1.988 1.204 1.00 96.50 89 GLU A O 1
ATOM 728 N N . THR A 1 90 ? -2.056 -1.388 -0.757 1.00 94.06 90 THR A N 1
ATOM 729 C CA . THR A 1 90 ? -3.220 -0.726 -0.125 1.00 94.06 90 THR A CA 1
ATOM 730 C C . THR A 1 90 ? -4.049 -1.696 0.723 1.00 94.06 90 THR A C 1
ATOM 732 O O . THR A 1 90 ? -4.513 -1.350 1.817 1.00 94.06 90 THR A O 1
ATOM 735 N N . CYS A 1 91 ? -4.149 -2.961 0.301 1.00 91.44 91 CYS A N 1
ATOM 736 C CA . CYS A 1 91 ? -4.790 -4.009 1.089 1.00 91.44 91 CYS A CA 1
ATOM 737 C C . CYS A 1 91 ? -3.997 -4.331 2.366 1.00 91.44 91 CYS A C 1
ATOM 739 O O . CYS A 1 91 ? -4.588 -4.580 3.426 1.00 91.44 91 CYS A O 1
ATOM 741 N N . VAL A 1 92 ? -2.662 -4.331 2.293 1.00 93.69 92 VAL A N 1
ATOM 742 C CA . VAL A 1 92 ? -1.782 -4.506 3.460 1.00 93.69 92 VAL A CA 1
ATOM 743 C C . VAL A 1 92 ? -1.920 -3.330 4.425 1.00 93.69 92 VAL A C 1
ATOM 745 O O . VAL A 1 92 ? -2.080 -3.562 5.628 1.00 93.69 92 VAL A O 1
ATOM 748 N N . ILE A 1 93 ? -1.930 -2.095 3.915 1.00 94.12 93 ILE A N 1
ATOM 749 C CA . ILE A 1 93 ? -2.158 -0.877 4.700 1.00 94.12 93 ILE A CA 1
ATOM 750 C C . ILE A 1 93 ? -3.470 -1.022 5.464 1.00 94.12 93 ILE A C 1
ATOM 752 O O . ILE A 1 93 ? -3.455 -0.975 6.695 1.00 94.12 93 ILE A O 1
ATOM 756 N N . ASN A 1 94 ? -4.572 -1.335 4.774 1.00 90.94 94 ASN A N 1
ATOM 757 C CA . ASN A 1 94 ? -5.878 -1.538 5.398 1.00 90.94 94 ASN A CA 1
ATOM 758 C C . ASN A 1 94 ? -5.836 -2.577 6.529 1.00 90.94 94 ASN A C 1
ATOM 760 O O . ASN A 1 94 ? -6.298 -2.335 7.643 1.00 90.94 94 ASN A O 1
ATOM 764 N N . LYS A 1 95 ? -5.201 -3.731 6.309 1.00 89.25 95 LYS A N 1
ATOM 765 C CA . LYS A 1 95 ? -5.079 -4.765 7.350 1.00 89.25 95 LYS A CA 1
ATOM 766 C C . LYS A 1 95 ? -4.288 -4.292 8.578 1.00 89.25 95 LYS A C 1
ATOM 768 O O . LYS A 1 95 ? -4.581 -4.747 9.686 1.00 89.25 95 LYS A O 1
ATOM 773 N N . ARG A 1 96 ? -3.292 -3.415 8.408 1.00 89.44 96 ARG A N 1
ATOM 774 C CA . ARG A 1 96 ? -2.421 -2.939 9.499 1.00 89.44 96 ARG A CA 1
ATOM 775 C C . ARG A 1 96 ? -3.006 -1.742 10.248 1.00 89.44 96 ARG A C 1
ATOM 777 O O . ARG A 1 96 ? -2.931 -1.692 11.480 1.00 89.44 96 ARG A O 1
ATOM 784 N N . VAL A 1 97 ? -3.598 -0.785 9.536 1.00 89.19 97 VAL A N 1
ATOM 785 C CA . VAL A 1 97 ? -4.074 0.483 10.117 1.00 89.19 97 VAL A CA 1
ATOM 786 C C . VAL A 1 97 ? -5.517 0.409 10.605 1.00 89.19 97 VAL A C 1
ATOM 788 O O . VAL A 1 97 ? -5.878 1.116 11.546 1.00 89.19 97 VAL A O 1
ATOM 791 N N . THR A 1 98 ? -6.315 -0.537 10.117 1.00 83.19 98 THR A N 1
ATOM 792 C CA . THR A 1 98 ? -7.697 -0.729 10.570 1.00 83.19 98 THR A CA 1
ATOM 793 C C . THR A 1 98 ? -7.709 -1.631 11.810 1.00 83.19 98 THR A C 1
ATOM 795 O O . THR A 1 98 ? -7.083 -2.690 11.858 1.00 83.19 98 THR A O 1
ATOM 798 N N . GLN A 1 99 ? -8.315 -1.180 12.914 1.00 63.75 99 GLN A N 1
ATOM 799 C CA . GLN A 1 99 ? -8.252 -1.909 14.189 1.00 63.75 99 GLN A CA 1
ATOM 800 C C . GLN A 1 99 ? -9.063 -3.218 14.139 1.00 63.75 99 GLN A C 1
ATOM 802 O O . GLN A 1 99 ? -10.261 -3.199 13.867 1.00 63.75 99 GLN A O 1
ATOM 807 N N . LYS A 1 100 ? -8.463 -4.348 14.556 1.00 56.06 100 LYS A N 1
ATOM 808 C CA . LYS A 1 100 ? -9.191 -5.611 14.824 1.00 56.06 100 LYS A CA 1
ATOM 809 C C . LYS A 1 100 ? -10.360 -5.435 15.813 1.00 56.06 100 LYS A C 1
ATOM 811 O O . LYS A 1 100 ? -11.321 -6.196 15.753 1.00 56.06 100 LYS A O 1
ATOM 816 N N . LYS A 1 101 ? -10.298 -4.426 16.695 1.00 52.56 101 LYS A N 1
ATOM 817 C CA . LYS A 1 101 ? -11.337 -4.132 17.695 1.00 52.56 101 LYS A CA 1
ATOM 818 C C . LYS A 1 101 ? -12.693 -3.787 17.075 1.00 52.56 101 LYS A C 1
ATOM 820 O O . LYS A 1 101 ? -13.699 -4.225 17.613 1.00 52.56 101 LYS A O 1
ATOM 825 N N . VAL A 1 102 ? -12.737 -3.097 15.932 1.00 58.53 102 VAL A N 1
ATOM 826 C CA . VAL A 1 102 ? -14.012 -2.763 15.265 1.00 58.53 102 VAL A CA 1
ATOM 827 C C . VAL A 1 102 ? -14.718 -4.029 14.776 1.00 58.53 102 VAL A C 1
ATOM 829 O O . VAL A 1 102 ? -15.918 -4.178 14.978 1.00 58.53 102 VAL A O 1
ATOM 832 N N . LYS A 1 103 ? -13.965 -4.997 14.235 1.00 55.97 103 LYS A N 1
ATOM 833 C CA . LYS A 1 103 ? -14.518 -6.307 13.856 1.00 55.97 103 LYS A CA 1
ATOM 834 C C . LYS A 1 103 ? -15.046 -7.066 15.074 1.00 55.97 103 LYS A C 1
ATOM 836 O O . LYS A 1 103 ? -16.139 -7.610 15.014 1.00 55.97 103 LYS A O 1
ATOM 841 N N . PHE A 1 104 ? -14.301 -7.076 16.181 1.00 61.75 104 PHE A N 1
ATOM 842 C CA . PHE A 1 104 ? -14.731 -7.754 17.408 1.00 61.75 104 PHE A CA 1
ATOM 843 C C . PHE A 1 104 ? -16.011 -7.145 17.995 1.00 61.75 104 PHE A C 1
ATOM 845 O O . PHE A 1 104 ? -16.941 -7.876 18.311 1.00 61.75 104 PHE A O 1
ATOM 852 N N . VAL A 1 105 ? -16.083 -5.814 18.087 1.00 66.38 105 VAL A N 1
ATOM 853 C CA . VAL A 1 105 ? -17.268 -5.103 18.588 1.00 66.38 105 VAL A CA 1
ATOM 854 C C . VAL A 1 105 ? -18.469 -5.339 17.671 1.00 66.38 105 VAL A C 1
ATOM 856 O O . VAL A 1 105 ? -19.547 -5.649 18.165 1.00 66.38 105 VAL A O 1
ATOM 859 N N . PHE A 1 106 ? -18.284 -5.291 16.349 1.00 71.62 106 PHE A N 1
ATOM 860 C CA . PHE A 1 106 ? -19.344 -5.605 15.389 1.00 71.62 106 PHE A CA 1
ATOM 861 C C . PHE A 1 106 ? -19.885 -7.033 15.563 1.00 71.62 106 PHE A C 1
ATOM 863 O O . PHE A 1 106 ? -21.094 -7.216 15.679 1.00 71.62 106 PHE A O 1
ATOM 870 N N . TYR A 1 107 ? -19.010 -8.043 15.653 1.00 76.44 107 TYR A N 1
ATOM 871 C CA . TYR A 1 107 ? -19.442 -9.430 15.869 1.00 76.44 107 TYR A CA 1
ATOM 872 C C . TYR A 1 107 ? -20.082 -9.650 17.244 1.00 76.44 107 TYR A C 1
ATOM 874 O O . TYR A 1 107 ? -21.028 -10.426 17.350 1.00 76.44 107 TYR A O 1
ATOM 882 N N . LEU A 1 108 ? -19.621 -8.946 18.282 1.00 80.31 108 LEU A N 1
ATOM 883 C CA . LEU A 1 108 ? -20.235 -8.980 19.609 1.00 80.31 108 LEU A CA 1
ATOM 884 C C . LEU A 1 108 ? -21.659 -8.404 19.578 1.00 80.31 108 LEU A C 1
ATOM 886 O O . LEU A 1 108 ? -22.578 -9.026 20.105 1.00 80.31 108 LEU A O 1
ATOM 890 N N . PHE A 1 109 ? -21.861 -7.257 18.921 1.00 83.12 109 PHE A N 1
ATOM 891 C CA . PHE A 1 109 ? -23.192 -6.669 18.747 1.00 83.12 109 PHE A CA 1
ATOM 892 C C . PHE A 1 109 ? -24.106 -7.548 17.892 1.00 83.12 109 PHE A C 1
ATOM 894 O O . PHE A 1 109 ? -25.277 -7.704 18.229 1.00 83.12 109 PHE A O 1
ATOM 901 N N . LEU A 1 110 ? -23.581 -8.172 16.835 1.00 86.50 110 LEU A N 1
ATOM 902 C CA . LEU A 1 110 ? -24.341 -9.107 16.007 1.00 86.50 110 LEU A CA 1
ATOM 903 C C . LEU A 1 110 ? -24.785 -10.341 16.809 1.00 86.50 110 LEU A C 1
ATOM 905 O O . LEU A 1 110 ? -25.940 -10.751 16.715 1.00 86.50 110 LEU A O 1
ATOM 909 N N . ALA A 1 111 ? -23.896 -10.899 17.637 1.00 84.94 111 ALA A N 1
ATOM 910 C CA . ALA A 1 111 ? -24.213 -12.023 18.515 1.00 84.94 111 ALA A CA 1
ATOM 911 C C . ALA A 1 111 ? -25.265 -11.651 19.575 1.00 84.94 111 ALA A C 1
ATOM 913 O O . ALA A 1 111 ? -26.196 -12.419 19.815 1.00 84.94 111 ALA A O 1
ATOM 914 N N . LEU A 1 112 ? -25.163 -10.455 20.167 1.00 86.44 112 LEU A N 1
ATOM 915 C CA . LEU A 1 112 ? -26.152 -9.932 21.116 1.00 86.44 112 LEU A CA 1
ATOM 916 C C . LEU A 1 112 ? -27.518 -9.695 20.458 1.00 86.44 112 LEU A C 1
ATOM 918 O O . LEU A 1 112 ? -28.541 -10.042 21.042 1.00 86.44 112 LEU A O 1
ATOM 922 N N . ALA A 1 113 ? -27.545 -9.150 19.240 1.00 85.69 113 ALA A N 1
ATOM 923 C CA . ALA A 1 113 ? -28.778 -8.941 18.485 1.00 85.69 113 ALA A CA 1
ATOM 924 C C . ALA A 1 113 ? -29.453 -10.273 18.120 1.00 85.69 113 ALA A C 1
ATOM 926 O O . ALA A 1 113 ? -30.654 -10.432 18.337 1.00 85.69 113 ALA A O 1
ATOM 927 N N . ALA A 1 114 ? -28.684 -11.253 17.636 1.00 87.00 114 ALA A N 1
ATOM 928 C CA . ALA A 1 114 ? -29.190 -12.590 17.333 1.00 87.00 114 ALA A CA 1
ATOM 929 C C . ALA A 1 114 ? -29.753 -13.286 18.582 1.00 87.00 114 ALA A C 1
ATOM 931 O O . ALA A 1 114 ? -30.840 -13.863 18.532 1.00 87.00 114 ALA A O 1
ATOM 932 N N . TYR A 1 115 ? -29.055 -13.180 19.717 1.00 88.06 115 TYR A N 1
ATOM 933 C CA . TYR A 1 115 ? -29.542 -13.696 20.994 1.00 88.06 115 TYR A CA 1
ATOM 934 C C . TYR A 1 115 ? -30.830 -12.998 21.449 1.00 88.06 115 TYR A C 1
ATOM 936 O O . TYR A 1 115 ? -31.765 -13.668 21.878 1.00 88.06 115 TYR A O 1
ATOM 944 N N . GLY A 1 116 ? -30.911 -11.670 21.320 1.00 86.19 116 GLY A N 1
ATOM 945 C CA . GLY A 1 116 ? -32.115 -10.906 21.650 1.00 86.19 116 GLY A CA 1
ATOM 946 C C . GLY A 1 116 ? -33.330 -11.340 20.829 1.00 86.19 116 GLY A C 1
ATOM 947 O O . GLY A 1 116 ? -34.392 -11.581 21.394 1.00 86.19 116 GLY A O 1
ATOM 948 N N . ILE A 1 117 ? -33.166 -11.520 19.514 1.00 85.06 117 ILE A N 1
ATOM 949 C CA . ILE A 1 117 ? -34.229 -12.030 18.634 1.00 85.06 117 ILE A CA 1
ATOM 950 C C . ILE A 1 117 ? -34.644 -13.443 19.063 1.00 85.06 117 ILE A C 1
ATOM 952 O O . ILE A 1 117 ? -35.832 -13.707 19.238 1.00 85.06 117 ILE A O 1
ATOM 956 N N . TYR A 1 118 ? -33.682 -14.340 19.290 1.00 86.12 118 TYR A N 1
ATOM 957 C CA . TYR A 1 118 ? -33.975 -15.701 19.742 1.00 86.12 118 TYR A CA 1
ATOM 958 C C . TYR A 1 118 ? -34.761 -15.713 21.063 1.00 86.12 118 TYR A C 1
ATOM 960 O O . TYR A 1 118 ? -35.773 -16.400 21.175 1.00 86.12 118 TYR A O 1
ATOM 968 N N . ALA A 1 119 ? -34.344 -14.909 22.043 1.00 81.81 119 ALA A N 1
ATOM 969 C CA . ALA A 1 119 ? -34.986 -14.833 23.351 1.00 81.81 119 ALA A CA 1
ATOM 970 C C . ALA A 1 119 ? -36.404 -14.232 23.323 1.00 81.81 119 ALA A C 1
ATOM 972 O O . ALA A 1 119 ? -37.169 -14.503 24.241 1.00 81.81 119 ALA A O 1
ATOM 973 N N . ILE A 1 120 ? -36.749 -13.422 22.314 1.00 81.31 120 ILE A N 1
ATOM 974 C CA . ILE A 1 120 ? -38.086 -12.819 22.160 1.00 81.31 120 ILE A CA 1
ATOM 975 C C . ILE A 1 120 ? -39.056 -13.761 21.435 1.00 81.31 120 ILE A C 1
ATOM 977 O O . ILE A 1 120 ? -40.238 -13.779 21.760 1.00 81.31 120 ILE A O 1
ATOM 981 N N . PHE A 1 121 ? -38.581 -14.516 20.439 1.00 80.06 121 PHE A N 1
ATOM 982 C CA . PHE A 1 121 ? -39.450 -15.330 19.577 1.00 80.06 121 PHE A CA 1
ATOM 983 C C . PHE A 1 121 ? -39.515 -16.816 19.954 1.00 80.06 121 PHE A C 1
ATOM 985 O O . PHE A 1 121 ? -40.459 -17.491 19.554 1.00 80.06 121 PHE A O 1
ATOM 992 N N . PHE A 1 122 ? -38.528 -17.340 20.686 1.00 71.31 122 PHE A N 1
ATOM 993 C CA . PHE A 1 122 ? -38.395 -18.778 20.969 1.00 71.31 122 PHE A CA 1
ATOM 994 C C . PHE A 1 122 ? -38.323 -19.112 22.468 1.00 71.31 122 PHE A C 1
ATOM 996 O O . PHE A 1 122 ? -37.932 -20.223 22.834 1.00 71.31 122 PHE A O 1
ATOM 1003 N N . LYS A 1 123 ? -38.704 -18.170 23.335 1.00 53.41 123 LYS A N 1
ATOM 1004 C CA . LYS A 1 123 ? -38.878 -18.368 24.777 1.00 53.41 123 LYS A CA 1
ATOM 1005 C C . LYS A 1 123 ? -40.286 -17.952 25.180 1.00 53.41 123 LYS A C 1
ATOM 1007 O O . LYS A 1 123 ? -40.837 -18.626 26.075 1.00 53.41 123 LYS A O 1
#

Secondary structure (DSSP, 8-state):
--HHHHHTHHHHHHHHHHHHHHHHTSSSHHHHHHHHHHHHHHHTTSS-TTS-HHHHHHHHHHHHHHHHHHTTT--SS-HHHHHHHHHHHHHHHHHHHS-HHHHHHHHHHHHHHHHHHHHHH--

Mean predicted aligned error: 8.55 Å

Sequence (123 aa):
MNNTEIYGIEKINKAYRLRLQEIESCHTSGERMSRIMAWNAFINDQVRLDDTNSSTDKIASLKYMESIELNDGDIGISEPEFINYFFDETCVINKRVTQKKVKFVFYLFLALAAYGIYAIFFK

Nearest PDB structures (foldseek):
  3br2-assembly1_B  TM=3.541E-01  e=5.971E+00  Staphylococcus aureus
  3br5-assembly1_B  TM=3.751E-01  e=7.031E+00  Staphylococcus aureus
  5ona-assembly1_A  TM=2.726E-01  e=8.743E+00  Homo sapiens